Protein AF-A0A7C4B7G0-F1 (afdb_monomer)

Sequence (113 aa):
TEMEQQKVRKKILMEFNKNNLLSSRNLPINNTISIKQIYSKSTGDLGMDIDIYLKELSKNNMDAIVVDLTHPDIGIPTVRVIVPELISYSGIPLRESFLINIMGAKEKLHRLF

pLDDT: mean 74.46, std 18.47, range [38.66, 96.0]

Radius of gyration: 20.97 Å; Cα contacts (8 Å, |Δi|>4): 52; chains: 1; bounding box: 48×37×56 Å

Foldseek 3Di:
DVVVVVVVVVVCVVVDDPVVVPPPPPDPPVPDDDPVPDDDPDPVDPVVVVVVVQVVCVVVVFHKDKDWPQDPVVRDTDIDIDRPPDPPPPPDPPPVVVVCVVVVVVVVVVVVD

Secondary structure (DSSP, 8-state):
-HHHHHHHHHHHHHH--GGGS-------GGG---GGGS-----S-HHHHHHHHHHHHHHTT---EEEE---TTT----EEEE-TTS---SSS---HHHHHHHHHHHHHHTT--

Structure (mmCIF, N/CA/C/O backbone):
data_AF-A0A7C4B7G0-F1
#
_entry.id   AF-A0A7C4B7G0-F1
#
loop_
_atom_site.group_PDB
_atom_site.id
_atom_site.type_symbol
_atom_site.label_atom_id
_atom_site.label_alt_id
_atom_site.label_comp_id
_atom_site.label_asym_id
_atom_site.label_entity_id
_atom_site.label_seq_id
_atom_site.pdbx_PDB_ins_code
_atom_site.Cartn_x
_atom_site.Cartn_y
_atom_site.Cartn_z
_atom_site.occupancy
_atom_site.B_iso_or_equiv
_atom_site.auth_seq_id
_atom_site.auth_comp_id
_atom_site.auth_asym_id
_atom_site.auth_atom_id
_atom_site.pdbx_PDB_model_num
ATOM 1 N N . THR A 1 1 ? 30.921 20.342 -2.188 1.00 80.81 1 THR A N 1
ATOM 2 C CA . THR A 1 1 ? 31.790 19.155 -1.925 1.00 80.81 1 THR A CA 1
ATOM 3 C C . THR A 1 1 ? 31.277 18.368 -0.722 1.00 80.81 1 THR A C 1
ATOM 5 O O . THR A 1 1 ? 30.416 18.875 -0.011 1.00 80.81 1 THR A O 1
ATOM 8 N N . GLU A 1 2 ? 31.758 17.146 -0.457 1.00 83.31 2 GLU A N 1
ATOM 9 C CA . GLU A 1 2 ? 31.341 16.351 0.722 1.00 83.31 2 GLU A CA 1
ATOM 10 C C . GLU A 1 2 ? 31.514 17.130 2.040 1.00 83.31 2 GLU A C 1
ATOM 12 O O . GLU A 1 2 ? 30.621 17.170 2.885 1.00 83.31 2 GLU A O 1
ATOM 17 N N . MET A 1 3 ? 32.621 17.867 2.142 1.00 74.75 3 MET A N 1
ATOM 18 C CA . MET A 1 3 ? 32.918 18.812 3.220 1.00 74.75 3 MET A CA 1
ATOM 19 C C . MET A 1 3 ? 31.811 19.854 3.453 1.00 74.75 3 MET A C 1
ATOM 21 O O . MET A 1 3 ? 31.510 20.198 4.594 1.00 74.75 3 MET A O 1
ATOM 25 N N . GLU A 1 4 ? 31.176 20.359 2.396 1.00 79.81 4 GLU A N 1
ATOM 26 C CA . GLU A 1 4 ? 30.073 21.318 2.527 1.00 79.81 4 GLU A CA 1
ATOM 27 C C . GLU A 1 4 ? 28.786 20.649 2.996 1.00 79.81 4 GLU A C 1
ATOM 29 O O . GLU A 1 4 ? 28.099 21.185 3.863 1.00 79.81 4 GLU A O 1
ATOM 34 N N . GLN A 1 5 ? 28.494 19.440 2.510 1.00 77.31 5 GLN A N 1
ATOM 35 C CA . GLN A 1 5 ? 27.344 18.675 2.992 1.00 77.31 5 GLN A CA 1
ATOM 36 C C . GLN A 1 5 ? 27.483 18.338 4.482 1.00 77.31 5 GLN A C 1
ATOM 38 O O . GLN A 1 5 ? 26.509 18.413 5.230 1.00 77.31 5 GLN A O 1
ATOM 43 N N . GLN A 1 6 ? 28.695 18.016 4.944 1.00 74.25 6 GLN A N 1
ATOM 44 C CA . GLN A 1 6 ? 28.966 17.776 6.363 1.00 74.25 6 GLN A CA 1
ATOM 45 C C . GLN A 1 6 ? 28.778 19.044 7.216 1.00 74.25 6 GLN A C 1
ATOM 47 O O . GLN A 1 6 ? 28.237 18.956 8.321 1.00 74.25 6 GLN A O 1
ATOM 52 N N . LYS A 1 7 ? 29.148 20.229 6.706 1.00 80.56 7 LYS A N 1
ATOM 53 C CA . LYS A 1 7 ? 28.888 21.515 7.382 1.00 80.56 7 LYS A CA 1
ATOM 54 C C . LYS A 1 7 ? 27.392 21.808 7.504 1.00 80.56 7 LYS A C 1
ATOM 56 O O . LYS A 1 7 ? 26.940 22.189 8.581 1.00 80.56 7 LYS A O 1
ATOM 61 N N . VAL A 1 8 ? 26.622 21.572 6.440 1.00 79.94 8 VAL A N 1
ATOM 62 C CA . VAL A 1 8 ? 25.160 21.746 6.447 1.00 79.94 8 VAL A CA 1
ATOM 63 C C . VAL A 1 8 ? 24.500 20.800 7.453 1.00 79.94 8 VAL A C 1
ATOM 65 O O . VAL A 1 8 ? 23.696 21.248 8.266 1.00 79.94 8 VAL A O 1
ATOM 68 N N . ARG A 1 9 ? 24.890 19.516 7.475 1.00 78.38 9 ARG A N 1
ATOM 69 C CA . ARG A 1 9 ? 24.363 18.534 8.444 1.00 78.38 9 ARG A CA 1
ATOM 70 C C . ARG A 1 9 ? 24.643 18.942 9.889 1.00 78.38 9 ARG A C 1
ATOM 72 O O . ARG A 1 9 ? 23.741 18.878 10.718 1.00 78.38 9 ARG A O 1
ATOM 79 N N . LYS A 1 10 ? 25.866 19.398 10.185 1.00 76.38 10 LYS A N 1
ATOM 80 C CA . LYS A 1 10 ? 26.232 19.881 11.527 1.00 76.38 10 LYS A CA 1
ATOM 81 C C . LYS A 1 10 ? 25.421 21.108 11.935 1.00 76.38 10 LYS A C 1
ATOM 83 O O . LYS A 1 10 ? 24.945 21.154 13.062 1.00 76.38 10 LYS A O 1
ATOM 88 N N . LYS A 1 11 ? 25.225 22.062 11.021 1.00 80.81 11 LYS A N 1
ATOM 89 C CA . LYS A 1 11 ? 24.426 23.265 11.276 1.00 80.81 11 LYS A CA 1
ATOM 90 C C . LYS A 1 11 ? 22.965 22.923 11.588 1.00 80.81 11 LYS A C 1
ATOM 92 O O . LYS A 1 11 ? 22.456 23.359 12.612 1.00 80.81 11 LYS A O 1
ATOM 97 N N . ILE A 1 12 ? 22.331 22.086 10.762 1.00 76.38 12 ILE A N 1
ATOM 98 C CA . ILE A 1 12 ? 20.939 21.654 10.970 1.00 76.38 12 ILE A CA 1
ATOM 99 C C . ILE A 1 12 ? 20.799 20.917 12.303 1.00 76.38 12 ILE A C 1
ATOM 101 O O . ILE A 1 12 ? 19.863 21.183 13.042 1.00 76.38 12 ILE A O 1
ATOM 105 N N . LEU A 1 13 ? 21.740 20.030 12.640 1.00 71.62 13 LEU A N 1
ATOM 106 C CA . LEU A 1 13 ? 21.720 19.302 13.909 1.00 71.62 13 LEU A CA 1
ATOM 107 C C . LEU A 1 13 ? 21.848 20.232 15.127 1.00 71.62 13 LEU A C 1
ATOM 109 O O . LEU A 1 13 ? 21.218 19.977 16.147 1.00 71.62 13 LEU A O 1
ATOM 113 N N . MET A 1 14 ? 22.644 21.301 15.026 1.00 73.25 14 MET A N 1
ATOM 114 C CA . MET A 1 14 ? 22.789 22.306 16.088 1.00 73.25 14 MET A CA 1
ATOM 115 C C . MET A 1 14 ? 21.546 23.195 16.231 1.00 73.25 14 MET A C 1
ATOM 117 O O . MET A 1 14 ? 21.197 23.580 17.342 1.00 73.25 14 MET A O 1
ATOM 121 N N . GLU A 1 15 ? 20.870 23.508 15.125 1.00 69.19 15 GLU A N 1
ATOM 122 C CA . GLU A 1 15 ? 19.618 24.282 15.105 1.00 69.19 15 GLU A CA 1
ATOM 123 C C . GLU A 1 15 ? 18.383 23.425 15.441 1.00 69.19 15 GLU A C 1
ATOM 125 O O . GLU A 1 15 ? 17.306 23.949 15.738 1.00 69.19 15 GLU A O 1
ATOM 130 N N . PHE A 1 16 ? 18.525 22.099 15.420 1.00 68.62 16 PHE A N 1
ATOM 131 C CA . PHE A 1 16 ? 17.450 21.156 15.688 1.00 68.62 16 PHE A CA 1
ATOM 132 C C . PHE A 1 16 ? 17.091 21.128 17.175 1.00 68.62 16 PHE A C 1
ATOM 134 O O . PHE A 1 16 ? 17.641 20.379 17.984 1.00 68.62 16 PHE A O 1
ATOM 141 N N . ASN A 1 17 ? 16.103 21.936 17.543 1.00 61.34 17 ASN A N 1
ATOM 142 C CA . ASN A 1 17 ? 15.514 21.894 18.868 1.00 61.34 17 ASN A CA 1
ATOM 143 C C . ASN A 1 17 ? 14.522 20.724 18.970 1.00 61.34 17 ASN A C 1
ATOM 145 O O . ASN A 1 17 ? 13.394 20.802 18.480 1.00 61.34 17 ASN A O 1
ATOM 149 N N . LYS A 1 18 ? 14.925 19.649 19.656 1.00 57.09 18 LYS A N 1
ATOM 150 C CA . LYS A 1 18 ? 14.087 18.467 19.928 1.00 57.09 18 LYS A CA 1
ATOM 151 C C . LYS A 1 18 ? 12.749 18.822 20.598 1.00 57.09 18 LYS A C 1
ATOM 153 O O . LYS A 1 18 ? 11.763 18.119 20.393 1.00 57.09 18 LYS A O 1
ATOM 158 N N . ASN A 1 19 ? 12.687 19.933 21.335 1.00 54.88 19 ASN A N 1
ATOM 159 C CA . ASN A 1 19 ? 11.473 20.384 22.018 1.00 54.88 19 ASN A CA 1
ATOM 160 C C . ASN A 1 19 ? 10.415 20.936 21.044 1.0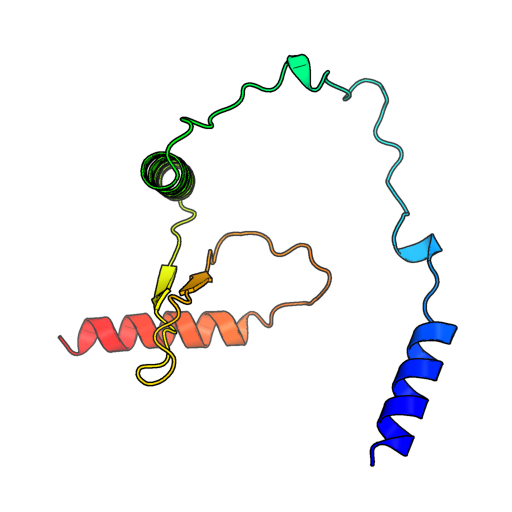0 54.88 19 ASN A C 1
ATOM 162 O O . ASN A 1 19 ? 9.237 20.966 21.386 1.00 54.88 19 ASN A O 1
ATOM 166 N N . ASN A 1 20 ? 10.801 21.303 19.814 1.00 54.62 20 ASN A N 1
ATOM 167 C CA . ASN A 1 20 ? 9.859 21.718 18.768 1.00 54.62 20 ASN A CA 1
ATOM 168 C C . ASN A 1 20 ? 9.152 20.532 18.094 1.00 54.62 20 ASN A C 1
ATOM 170 O O . ASN A 1 20 ? 8.117 20.727 17.464 1.00 54.62 20 ASN A O 1
ATOM 174 N N . LEU A 1 21 ? 9.683 19.309 18.219 1.00 54.59 21 LEU A N 1
ATOM 175 C CA . LEU A 1 21 ? 9.050 18.108 17.662 1.00 54.59 21 LEU A CA 1
ATOM 176 C C . LEU A 1 21 ? 7.926 17.556 18.537 1.00 54.59 21 LEU A C 1
ATOM 178 O O . LEU A 1 21 ? 7.097 16.788 18.060 1.00 54.59 21 LEU A O 1
ATOM 182 N N . LEU A 1 22 ? 7.916 17.916 19.819 1.00 50.72 22 LEU A N 1
ATOM 183 C CA . LEU A 1 22 ? 7.014 17.353 20.815 1.00 50.72 22 LEU A CA 1
ATOM 184 C C . LEU A 1 22 ? 6.412 18.457 21.682 1.00 50.72 22 LEU A C 1
ATOM 186 O O . LEU A 1 22 ? 6.364 18.346 22.902 1.00 50.72 22 LEU A O 1
ATOM 190 N N . SER A 1 23 ? 5.829 19.477 21.054 1.00 49.38 23 SER A N 1
ATOM 191 C CA . SER A 1 23 ? 4.621 20.062 21.638 1.00 49.38 23 SER A CA 1
ATOM 192 C C . SER A 1 23 ? 3.459 19.109 21.349 1.00 49.38 23 SER A C 1
ATOM 194 O O . SER A 1 23 ? 2.517 19.421 20.622 1.00 49.38 23 SER A O 1
ATOM 196 N N . SER A 1 24 ? 3.534 17.890 21.901 1.00 51.53 24 SER A N 1
ATOM 197 C CA . SER A 1 24 ? 2.340 17.065 22.029 1.00 51.53 24 SER A CA 1
ATOM 198 C C . SER A 1 24 ? 1.382 17.944 22.821 1.00 51.53 24 S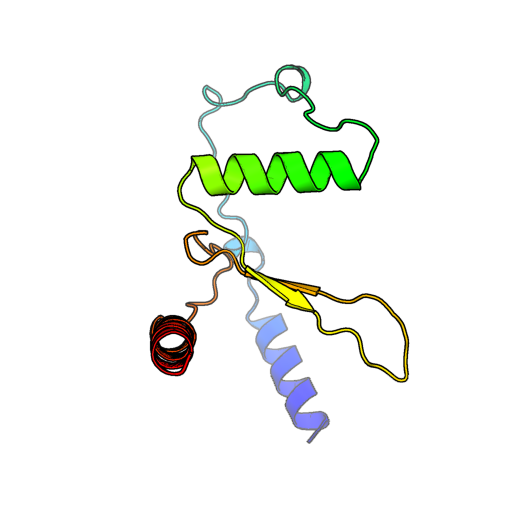ER A C 1
ATOM 200 O O . SER A 1 24 ? 1.638 18.233 23.993 1.00 51.53 24 SER A O 1
ATOM 202 N N . ARG A 1 25 ? 0.340 18.471 22.167 1.00 52.28 25 ARG A N 1
ATOM 203 C CA . ARG A 1 25 ? -0.789 19.045 22.894 1.00 52.28 25 ARG A CA 1
ATOM 204 C C . ARG A 1 25 ? -1.117 18.013 23.957 1.00 52.28 25 ARG A C 1
ATOM 206 O O . ARG A 1 25 ? -1.304 16.853 23.606 1.00 52.28 25 ARG A O 1
ATOM 213 N N . ASN A 1 26 ? -1.116 18.403 25.226 1.00 54.00 26 ASN A N 1
ATOM 214 C CA . ASN A 1 26 ? -1.646 17.540 26.268 1.00 54.00 26 ASN A CA 1
ATOM 215 C C . ASN A 1 26 ? -3.081 17.221 25.842 1.00 54.00 26 ASN A C 1
ATOM 217 O O . ASN A 1 26 ? -3.944 18.101 25.885 1.00 54.00 26 ASN A O 1
ATOM 221 N N . LEU A 1 27 ? -3.305 16.022 25.297 1.00 56.03 27 LEU A N 1
ATOM 222 C CA . LEU A 1 27 ? -4.642 15.598 24.929 1.00 56.03 27 LEU A CA 1
ATOM 223 C C . LEU A 1 27 ? -5.434 15.550 26.238 1.00 56.03 27 LEU A C 1
ATOM 225 O O . LEU A 1 27 ? -4.931 15.002 27.224 1.00 56.03 27 LEU A O 1
ATOM 229 N N . PRO A 1 28 ? -6.636 16.140 26.291 1.00 58.28 28 PRO A N 1
ATOM 230 C CA . PRO A 1 28 ? -7.465 16.038 27.478 1.00 58.28 28 PRO A CA 1
ATOM 231 C C . PRO A 1 28 ? -7.657 14.553 27.811 1.00 58.28 28 PRO A C 1
ATOM 233 O O . PRO A 1 28 ? -8.029 13.764 26.943 1.00 58.28 28 PRO A O 1
ATOM 236 N N . ILE A 1 29 ? -7.382 14.177 29.065 1.00 59.22 29 ILE A N 1
ATOM 237 C CA . ILE A 1 29 ? -7.419 12.789 29.571 1.00 59.22 29 ILE A CA 1
ATOM 238 C C . ILE A 1 29 ? -8.743 12.090 29.213 1.00 59.22 29 ILE A C 1
ATOM 240 O O . ILE A 1 29 ? -8.759 10.889 28.941 1.00 59.22 29 ILE A O 1
ATOM 244 N N . ASN A 1 30 ? -9.823 12.867 29.102 1.00 62.09 30 ASN A N 1
ATOM 245 C CA . ASN A 1 30 ? -11.171 12.436 28.733 1.00 62.09 30 ASN A CA 1
ATOM 246 C C . ASN A 1 30 ? -11.309 11.885 27.295 1.00 62.09 30 ASN A C 1
ATOM 248 O O . ASN A 1 30 ? -12.362 11.347 26.970 1.00 62.09 30 ASN A O 1
ATOM 252 N N . ASN A 1 31 ? -10.277 11.976 26.448 1.00 64.88 31 ASN A N 1
ATOM 253 C CA . ASN A 1 31 ? -10.282 11.459 25.073 1.00 64.88 31 ASN A CA 1
ATOM 254 C C . ASN A 1 31 ? -9.408 10.201 24.898 1.00 64.88 31 ASN A C 1
ATOM 256 O O . ASN A 1 31 ? -9.057 9.839 23.774 1.00 64.88 31 ASN A O 1
ATOM 260 N N . THR A 1 32 ? -9.036 9.536 25.993 1.00 75.38 32 THR A N 1
ATOM 261 C CA . THR A 1 32 ? -8.196 8.332 25.945 1.00 75.38 32 THR A CA 1
ATOM 262 C C . THR A 1 32 ? -9.063 7.078 25.860 1.00 75.38 32 THR A C 1
ATOM 264 O O . THR A 1 32 ? -9.886 6.834 26.738 1.00 75.38 32 THR A O 1
ATOM 267 N N . ILE A 1 33 ? -8.847 6.253 24.834 1.00 85.06 33 ILE A N 1
ATOM 268 C CA . ILE A 1 33 ? -9.447 4.915 24.717 1.00 85.06 33 ILE A CA 1
ATOM 269 C C . ILE A 1 33 ? -8.382 3.839 24.934 1.00 85.06 33 ILE A C 1
ATOM 271 O O . ILE A 1 33 ? -7.198 4.052 24.666 1.00 85.06 33 ILE A O 1
ATOM 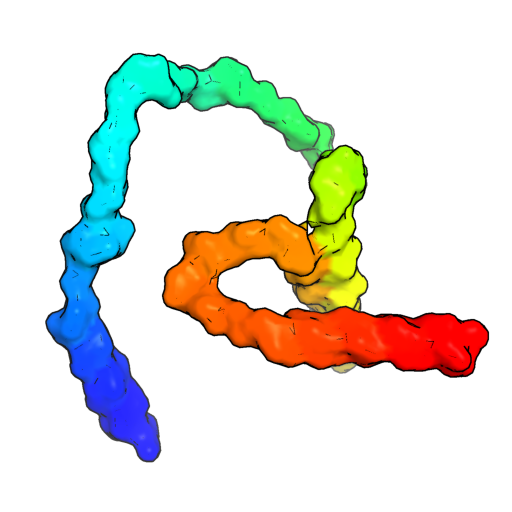275 N N . SER A 1 34 ? -8.789 2.669 25.426 1.00 85.56 34 SER A N 1
ATOM 276 C CA . SER A 1 34 ? -7.866 1.541 25.563 1.00 85.56 34 SER A CA 1
ATOM 277 C C . SER A 1 34 ? -7.548 0.957 24.189 1.00 85.56 34 SER A C 1
ATOM 279 O O . SER A 1 34 ? -8.454 0.746 23.388 1.00 85.56 34 SER A O 1
ATOM 281 N N . ILE A 1 35 ? -6.291 0.576 23.944 1.00 85.81 35 ILE A N 1
ATOM 282 C CA . ILE A 1 35 ? -5.909 -0.160 22.726 1.00 85.81 35 ILE A CA 1
ATOM 283 C C . ILE A 1 35 ? -6.746 -1.435 22.534 1.00 85.81 35 ILE A C 1
ATOM 285 O O . ILE A 1 35 ? -7.066 -1.800 21.411 1.00 85.81 35 ILE A O 1
ATOM 289 N N . LYS A 1 36 ? -7.178 -2.073 23.632 1.00 89.00 36 LYS A N 1
ATOM 290 C CA . LYS A 1 36 ? -8.025 -3.276 23.607 1.00 89.00 36 LYS A CA 1
ATOM 291 C C . LYS A 1 36 ? -9.423 -3.023 23.031 1.00 89.00 36 LYS A C 1
ATOM 293 O O . LYS A 1 36 ? -10.103 -3.976 22.676 1.00 89.00 36 LYS A O 1
ATOM 298 N N . GLN A 1 37 ? -9.862 -1.765 22.976 1.00 89.38 37 GLN A N 1
ATOM 299 C CA . GLN A 1 37 ? -11.135 -1.364 22.373 1.00 89.38 37 GLN A CA 1
ATOM 300 C C . GLN A 1 37 ? -11.009 -1.134 20.858 1.00 89.38 37 GLN A C 1
ATOM 302 O O . GLN A 1 37 ? -12.025 -1.005 20.181 1.00 89.38 37 GLN A O 1
ATOM 307 N N . ILE A 1 38 ? -9.786 -1.089 20.317 1.00 90.75 38 ILE A N 1
ATOM 308 C CA . ILE A 1 38 ? -9.536 -0.956 18.882 1.00 90.75 38 ILE A CA 1
ATOM 309 C C . ILE A 1 38 ? -9.507 -2.354 18.266 1.00 90.75 38 ILE A C 1
ATOM 311 O O . ILE A 1 38 ? -8.645 -3.173 18.581 1.00 90.75 38 ILE A O 1
ATOM 315 N N . TYR A 1 39 ? -10.465 -2.631 17.386 1.00 89.81 39 TYR A N 1
ATOM 316 C CA . TYR A 1 39 ? -10.562 -3.919 16.710 1.00 89.81 39 TYR A CA 1
ATOM 317 C C . TYR A 1 39 ? -9.478 -4.070 15.634 1.00 89.81 39 TYR A C 1
ATOM 319 O O . TYR A 1 39 ? -9.280 -3.175 14.810 1.00 89.81 39 TYR A O 1
ATOM 327 N N . SER A 1 40 ? -8.806 -5.224 15.614 1.00 88.94 40 SER A N 1
ATOM 328 C CA . SER A 1 40 ? -7.871 -5.573 14.543 1.00 88.94 40 SER A CA 1
ATOM 329 C C . SER A 1 40 ? -8.637 -5.993 13.294 1.00 88.94 40 SER A C 1
ATOM 331 O O . SER A 1 40 ? -9.419 -6.937 13.339 1.00 88.94 40 SER A O 1
ATOM 333 N N . LYS A 1 41 ? -8.378 -5.327 12.167 1.00 89.00 41 LYS A N 1
ATOM 334 C CA . LYS A 1 41 ? -8.897 -5.735 10.852 1.00 89.00 41 LYS A CA 1
ATOM 33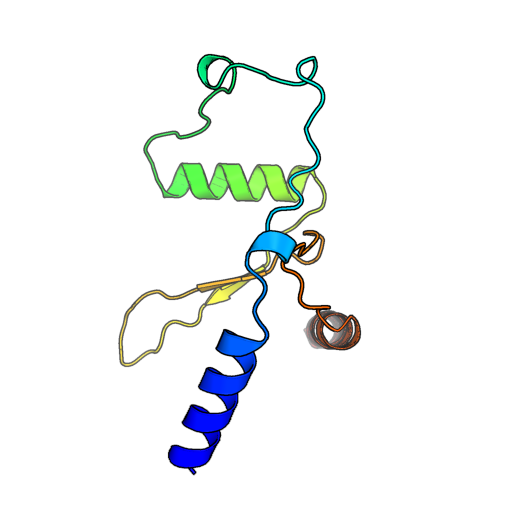5 C C . LYS A 1 41 ? -7.969 -6.701 10.101 1.00 89.00 41 LYS A C 1
ATOM 337 O O . LYS A 1 41 ? -8.300 -7.058 8.979 1.00 89.00 41 LYS A O 1
ATOM 342 N N . SER A 1 42 ? -6.832 -7.101 10.683 1.00 91.88 42 SER A N 1
ATOM 343 C CA . SER A 1 42 ? -5.916 -8.024 10.003 1.00 91.88 42 SER A CA 1
ATOM 344 C C . SER A 1 42 ? -6.529 -9.415 9.889 1.00 91.88 42 SER A C 1
ATOM 346 O O . SER A 1 42 ? -7.046 -9.969 10.862 1.00 91.88 42 SER A O 1
ATOM 348 N N . THR A 1 43 ? -6.455 -9.960 8.685 1.00 93.75 43 THR A N 1
ATOM 349 C CA . THR A 1 43 ? -6.951 -11.284 8.309 1.00 93.75 43 THR A CA 1
ATOM 350 C C . THR A 1 43 ? -5.876 -12.363 8.417 1.00 93.75 43 THR A C 1
ATOM 352 O O . THR A 1 43 ? -6.192 -13.549 8.371 1.00 93.75 43 THR A O 1
ATOM 355 N N . GLY A 1 44 ? -4.608 -11.968 8.577 1.00 94.06 44 GLY A N 1
ATOM 356 C CA . GLY A 1 44 ? -3.456 -12.867 8.509 1.00 94.06 44 GLY A CA 1
ATOM 357 C C . GLY A 1 44 ? -3.013 -13.201 7.080 1.00 94.06 44 GLY A C 1
ATOM 358 O O . GLY A 1 44 ? -1.975 -13.838 6.915 1.00 94.06 44 GLY A O 1
ATOM 359 N N . ASP A 1 45 ? -3.751 -12.742 6.066 1.00 96.00 45 ASP A N 1
ATOM 360 C CA . ASP A 1 45 ? -3.372 -12.822 4.660 1.00 96.00 45 ASP A CA 1
ATOM 361 C C . ASP A 1 45 ? -3.048 -11.425 4.121 1.00 96.00 45 ASP A C 1
ATOM 363 O O . ASP A 1 45 ? -3.855 -10.497 4.191 1.00 96.00 45 ASP A O 1
ATOM 367 N N . LEU A 1 46 ? -1.838 -11.268 3.581 1.00 93.00 46 LEU A N 1
ATOM 368 C CA . LEU A 1 46 ? -1.356 -9.969 3.115 1.00 93.00 46 LEU A CA 1
ATOM 369 C C . LEU A 1 46 ? -2.193 -9.426 1.947 1.00 93.00 46 LEU A C 1
ATOM 371 O O . LEU A 1 46 ? -2.417 -8.219 1.878 1.00 93.00 46 LEU A O 1
ATOM 375 N N . GLY A 1 47 ? -2.646 -10.294 1.038 1.00 94.31 47 GLY A N 1
ATOM 376 C CA . GLY A 1 47 ? -3.448 -9.891 -0.116 1.00 94.31 47 GLY A CA 1
ATOM 377 C C . GLY A 1 47 ? -4.816 -9.370 0.313 1.00 94.31 47 GLY A C 1
ATOM 378 O O . GLY A 1 47 ? -5.198 -8.259 -0.050 1.00 94.31 47 GLY A O 1
ATOM 379 N N . MET A 1 48 ? -5.505 -10.123 1.170 1.00 95.44 48 MET A N 1
ATOM 380 C CA . MET A 1 48 ? -6.790 -9.715 1.739 1.00 95.44 48 MET A CA 1
ATOM 381 C C . MET A 1 48 ? -6.676 -8.428 2.559 1.00 95.44 48 MET A C 1
ATOM 383 O O . MET A 1 48 ? -7.550 -7.565 2.467 1.00 95.44 48 MET A O 1
ATOM 387 N N . ASP A 1 49 ? -5.601 -8.270 3.334 1.00 95.62 49 ASP A N 1
ATOM 388 C CA . ASP A 1 49 ? -5.368 -7.051 4.107 1.00 95.62 49 ASP A CA 1
ATOM 389 C C . ASP A 1 49 ? -5.211 -5.835 3.177 1.00 95.62 49 ASP A C 1
ATOM 391 O O . ASP A 1 49 ? -5.850 -4.805 3.408 1.00 95.62 49 ASP A O 1
ATOM 395 N N . ILE A 1 50 ? -4.440 -5.953 2.086 1.00 94.06 50 ILE A N 1
ATOM 396 C CA . ILE A 1 50 ? -4.299 -4.893 1.070 1.00 94.06 50 ILE A CA 1
ATOM 397 C C . ILE A 1 50 ? -5.659 -4.540 0.455 1.00 94.06 50 ILE A C 1
ATOM 399 O O . ILE A 1 50 ? -6.006 -3.358 0.386 1.00 94.06 50 ILE A O 1
ATOM 403 N N . ASP A 1 51 ? -6.452 -5.539 0.066 1.00 94.25 51 ASP A N 1
ATOM 404 C CA . ASP A 1 51 ? -7.775 -5.328 -0.528 1.00 94.25 51 ASP A CA 1
ATOM 405 C C . ASP A 1 51 ? -8.734 -4.617 0.435 1.00 94.25 51 ASP A C 1
ATOM 407 O O . ASP A 1 51 ? -9.473 -3.712 0.033 1.00 94.25 51 ASP A O 1
ATOM 411 N N . ILE A 1 52 ? -8.703 -4.973 1.724 1.00 94.81 52 ILE A N 1
ATOM 412 C CA . ILE A 1 52 ? -9.470 -4.280 2.765 1.00 94.81 52 ILE A CA 1
ATOM 413 C C . ILE A 1 52 ? -9.063 -2.806 2.823 1.00 94.81 52 ILE A C 1
ATOM 415 O O . ILE A 1 52 ? -9.943 -1.942 2.815 1.00 94.81 52 ILE A O 1
ATOM 419 N N . TYR A 1 53 ? -7.765 -2.491 2.844 1.00 92.25 53 TYR A N 1
ATOM 420 C CA . TYR A 1 53 ? -7.306 -1.100 2.891 1.00 92.25 53 TYR A CA 1
ATOM 421 C C . TYR A 1 53 ? -7.699 -0.309 1.640 1.00 92.25 53 TYR A C 1
ATOM 423 O O . TYR A 1 53 ? -8.224 0.797 1.771 1.00 92.25 53 TYR A O 1
ATOM 431 N N . LEU A 1 54 ? -7.510 -0.869 0.442 1.00 92.56 54 LEU A N 1
ATOM 432 C CA . LEU A 1 54 ? -7.897 -0.218 -0.814 1.00 92.56 54 LEU A CA 1
ATOM 433 C C . LEU A 1 54 ? -9.406 0.048 -0.867 1.00 92.56 54 LEU A C 1
ATOM 435 O O . LEU A 1 54 ? -9.839 1.133 -1.257 1.00 92.56 54 LEU A O 1
ATOM 439 N N . LYS A 1 55 ? -10.215 -0.911 -0.406 1.00 93.19 55 LYS A N 1
ATOM 440 C CA . LYS A 1 55 ? -11.671 -0.767 -0.335 1.00 93.19 55 LYS A CA 1
ATOM 441 C C . LYS A 1 55 ? -12.097 0.317 0.650 1.00 93.19 55 LYS A C 1
ATOM 443 O O . LYS A 1 55 ? -13.003 1.089 0.347 1.00 93.19 55 LYS A O 1
ATOM 448 N N . GLU A 1 56 ? -11.488 0.376 1.831 1.00 92.75 56 GLU A N 1
ATOM 449 C CA . GLU A 1 56 ? -11.802 1.409 2.823 1.00 92.75 56 GLU A CA 1
ATOM 450 C C . GLU A 1 56 ? -11.384 2.801 2.339 1.00 92.75 56 GLU A C 1
ATOM 452 O O . GLU A 1 56 ? -12.136 3.753 2.526 1.00 92.75 56 GLU A O 1
ATOM 457 N N . LEU A 1 57 ? -10.243 2.920 1.660 1.00 91.62 57 LEU A N 1
ATOM 458 C CA . LEU A 1 57 ? -9.807 4.166 1.028 1.00 91.62 57 LEU A CA 1
ATOM 459 C C . LEU A 1 57 ? -10.803 4.640 -0.040 1.00 91.62 57 LEU A C 1
ATOM 461 O O . LEU A 1 57 ? -11.274 5.776 0.015 1.00 91.62 57 LEU A O 1
ATOM 465 N N . SER A 1 58 ? -11.208 3.748 -0.946 1.00 89.56 58 SER A N 1
ATOM 466 C CA . SER A 1 58 ? -12.162 4.078 -2.010 1.00 89.56 58 SER A CA 1
ATOM 467 C C . SER A 1 58 ? -13.545 4.464 -1.468 1.00 89.56 58 SER A C 1
ATOM 469 O O . SER A 1 58 ? -14.127 5.460 -1.891 1.00 89.56 58 SER A O 1
ATOM 471 N N . LYS A 1 59 ? -14.043 3.770 -0.431 1.00 93.62 59 LYS A N 1
ATOM 472 C CA . LYS A 1 59 ? -15.299 4.136 0.262 1.00 93.62 59 LYS A CA 1
ATOM 473 C C . LYS A 1 59 ? -15.307 5.561 0.821 1.00 93.62 59 LYS A C 1
ATOM 475 O O . LYS A 1 59 ? -16.383 6.120 1.013 1.00 93.62 59 LYS A O 1
ATOM 480 N N . ASN A 1 60 ? -14.138 6.119 1.126 1.00 90.25 60 ASN A N 1
ATOM 481 C CA . ASN A 1 60 ? -13.990 7.468 1.666 1.00 90.25 60 ASN A CA 1
ATOM 482 C C . ASN A 1 60 ? -13.579 8.496 0.593 1.00 90.25 60 ASN A C 1
A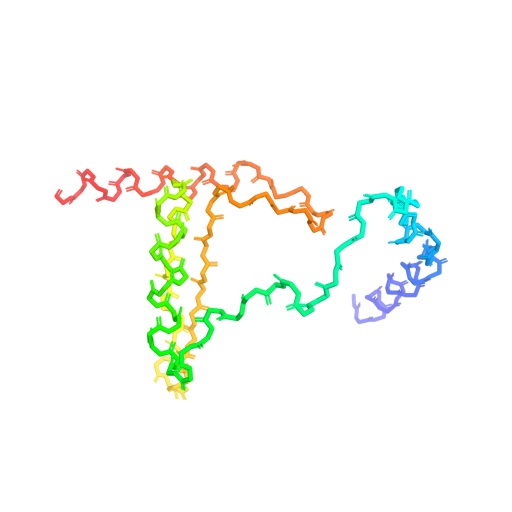TOM 484 O O . ASN A 1 60 ? -13.199 9.607 0.948 1.00 90.25 60 ASN A O 1
ATOM 488 N N . ASN A 1 61 ? -13.667 8.154 -0.700 1.00 88.06 61 ASN A N 1
ATOM 489 C CA . ASN A 1 61 ? -13.210 8.981 -1.828 1.00 88.06 61 ASN A CA 1
ATOM 490 C C . ASN A 1 61 ? -11.705 9.309 -1.778 1.00 88.06 61 ASN A C 1
ATOM 492 O O . ASN A 1 61 ? -11.276 10.371 -2.218 1.00 88.06 61 ASN A O 1
ATOM 496 N N . MET A 1 62 ? -10.896 8.405 -1.220 1.00 89.00 62 MET A N 1
ATOM 497 C CA . MET A 1 62 ? -9.445 8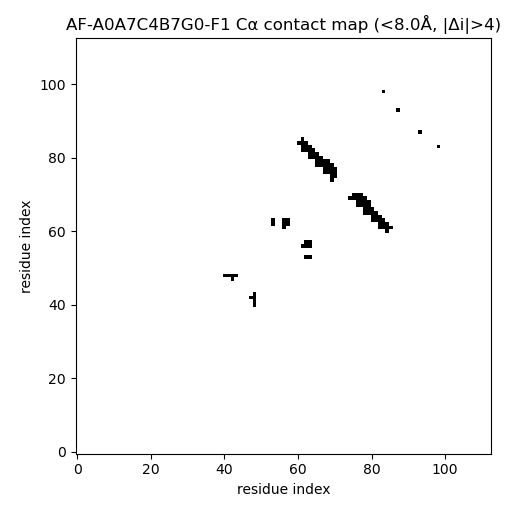.556 -1.082 1.00 89.00 62 MET A CA 1
ATOM 498 C C . MET A 1 62 ? -8.718 7.511 -1.930 1.00 89.00 62 MET A C 1
ATOM 500 O O . MET A 1 62 ? -7.920 6.732 -1.413 1.00 89.00 62 MET A O 1
ATOM 504 N N . ASP A 1 63 ? -9.022 7.445 -3.225 1.00 87.19 63 ASP A N 1
ATOM 505 C CA . ASP A 1 63 ? -8.492 6.388 -4.088 1.00 87.19 63 ASP A CA 1
ATOM 506 C C . ASP A 1 63 ? -6.954 6.378 -4.134 1.00 87.19 63 ASP A C 1
ATOM 508 O O . ASP A 1 63 ? -6.288 7.411 -4.268 1.00 87.19 63 ASP A O 1
ATOM 512 N N . ALA A 1 64 ? -6.386 5.175 -4.046 1.00 89.19 64 ALA A N 1
ATOM 513 C CA . ALA A 1 64 ? -4.951 4.955 -4.135 1.00 89.19 64 ALA A CA 1
ATOM 514 C C . ALA A 1 64 ? -4.526 4.680 -5.583 1.00 89.19 64 ALA A C 1
ATOM 516 O O . ALA A 1 64 ? -5.134 3.884 -6.296 1.00 89.19 64 ALA A O 1
ATOM 517 N N . ILE A 1 65 ? -3.429 5.302 -6.002 1.00 89.12 65 ILE A N 1
ATOM 518 C CA . ILE A 1 65 ? -2.758 5.049 -7.276 1.00 89.12 65 ILE A CA 1
ATOM 519 C C . ILE A 1 65 ? -1.497 4.239 -6.980 1.00 89.12 65 ILE A C 1
ATOM 521 O O . ILE A 1 65 ? -0.632 4.696 -6.230 1.00 89.12 65 ILE A O 1
ATOM 525 N N . VAL A 1 66 ? -1.385 3.054 -7.578 1.00 90.81 66 VAL A N 1
ATOM 526 C CA . VAL A 1 66 ? -0.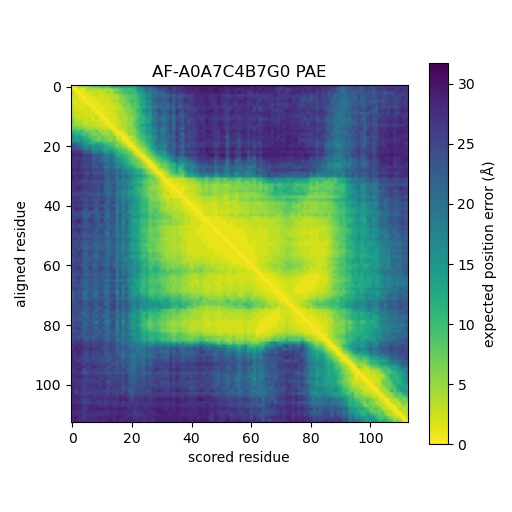222 2.169 -7.437 1.00 90.81 66 VAL A CA 1
ATOM 527 C C . VAL A 1 66 ? 0.589 2.205 -8.727 1.00 90.81 66 VAL A C 1
ATOM 529 O O . VAL A 1 66 ? 0.049 1.988 -9.809 1.00 90.81 66 VAL A O 1
ATOM 532 N N . VAL A 1 67 ? 1.882 2.501 -8.613 1.00 91.62 67 VAL A N 1
ATOM 533 C CA . VAL A 1 67 ? 2.824 2.541 -9.737 1.00 91.62 67 VAL A CA 1
ATOM 534 C C . VAL A 1 67 ? 3.902 1.494 -9.504 1.00 91.62 67 VAL A C 1
ATOM 536 O O . VAL A 1 67 ? 4.579 1.538 -8.476 1.00 91.62 67 VAL A O 1
ATOM 539 N N . ASP A 1 68 ? 4.067 0.579 -10.455 1.00 94.69 68 ASP A N 1
ATOM 540 C CA . ASP A 1 68 ? 5.163 -0.386 -10.454 1.00 94.69 68 ASP A CA 1
ATOM 541 C C . ASP A 1 68 ? 6.484 0.309 -10.811 1.00 94.69 68 ASP A C 1
ATOM 543 O O . ASP A 1 68 ? 6.580 1.039 -11.797 1.00 94.69 68 ASP A O 1
ATOM 547 N N . LEU A 1 69 ? 7.487 0.109 -9.964 1.00 95.06 69 LEU A N 1
ATOM 548 C CA . LEU A 1 69 ? 8.844 0.632 -10.088 1.00 95.06 69 LEU A CA 1
ATOM 549 C C . LEU A 1 69 ? 9.881 -0.499 -10.094 1.00 95.06 69 LEU A C 1
ATOM 551 O O . LEU A 1 69 ? 11.061 -0.262 -9.832 1.00 95.06 69 LEU A O 1
ATOM 555 N N . THR A 1 70 ? 9.447 -1.730 -10.353 1.00 94.50 70 THR A N 1
ATOM 556 C CA . THR A 1 70 ? 10.319 -2.899 -10.427 1.00 94.50 70 THR A CA 1
ATOM 557 C C . THR A 1 70 ? 11.360 -2.704 -11.526 1.00 94.50 70 THR A C 1
ATOM 559 O O . THR A 1 70 ? 11.034 -2.542 -12.702 1.00 94.50 70 THR A O 1
ATOM 562 N N . HIS A 1 71 ? 12.639 -2.714 -11.144 1.00 93.12 71 HIS A N 1
ATOM 563 C CA . HIS A 1 71 ? 13.729 -2.633 -12.109 1.00 93.12 71 HIS A CA 1
ATOM 564 C C . HIS A 1 71 ? 13.888 -3.991 -12.809 1.00 93.12 71 HIS A C 1
ATOM 566 O O . HIS A 1 71 ? 14.097 -4.990 -12.108 1.00 93.12 71 HIS A O 1
ATOM 572 N N . PRO A 1 72 ? 13.855 -4.052 -14.155 1.00 92.25 72 PRO A N 1
ATOM 573 C CA . PRO A 1 72 ? 13.832 -5.317 -14.893 1.00 92.25 72 PRO A CA 1
ATOM 574 C C . PRO A 1 72 ? 15.037 -6.211 -14.573 1.00 92.25 72 PRO A C 1
ATOM 576 O O . PRO A 1 72 ? 14.874 -7.411 -14.388 1.00 92.25 72 PRO A O 1
ATOM 579 N N . ASP A 1 73 ? 16.222 -5.618 -14.410 1.00 92.12 73 ASP A N 1
ATOM 580 C CA . ASP A 1 73 ? 17.456 -6.377 -14.153 1.00 92.12 73 ASP A CA 1
ATOM 581 C C . ASP A 1 73 ? 17.658 -6.801 -12.685 1.00 92.12 73 ASP A C 1
ATOM 583 O O . ASP A 1 73 ? 18.475 -7.673 -12.404 1.00 92.12 73 ASP A O 1
ATOM 587 N N . ILE A 1 74 ? 16.949 -6.176 -11.734 1.00 93.25 74 ILE A N 1
ATOM 588 C CA . ILE A 1 74 ? 17.087 -6.472 -10.294 1.00 93.25 74 ILE A CA 1
ATOM 589 C C . ILE A 1 74 ? 16.013 -7.475 -9.854 1.00 93.25 74 ILE A C 1
ATOM 591 O O . ILE A 1 74 ? 16.252 -8.286 -8.962 1.00 93.25 74 ILE A O 1
ATOM 595 N N . GLY A 1 75 ? 14.823 -7.422 -10.466 1.00 90.94 75 GLY A N 1
ATOM 596 C CA . GLY A 1 75 ? 13.735 -8.372 -10.216 1.00 90.94 75 GLY A CA 1
ATOM 597 C C . GLY A 1 75 ? 13.077 -8.261 -8.837 1.00 90.94 75 GLY A C 1
ATOM 598 O O . GLY A 1 75 ? 12.327 -9.155 -8.453 1.00 90.94 75 GLY A O 1
ATOM 599 N N . ILE A 1 76 ? 13.341 -7.190 -8.078 1.00 95.62 76 ILE A N 1
ATOM 600 C CA . ILE A 1 76 ? 12.733 -6.957 -6.760 1.00 95.62 76 ILE A CA 1
ATOM 601 C C . ILE A 1 76 ? 11.448 -6.129 -6.923 1.00 95.62 76 ILE A C 1
ATOM 603 O O . ILE A 1 76 ? 11.543 -4.967 -7.339 1.00 95.62 76 ILE A O 1
ATOM 607 N N . PRO A 1 77 ? 10.268 -6.670 -6.548 1.00 94.12 77 PRO A N 1
ATOM 608 C CA . PRO A 1 77 ? 9.001 -5.957 -6.646 1.00 94.12 77 PRO A CA 1
ATOM 609 C C . PRO A 1 77 ? 9.019 -4.679 -5.814 1.00 94.12 77 PRO A C 1
ATOM 611 O O . PRO A 1 77 ? 9.169 -4.719 -4.592 1.00 94.12 77 PRO A O 1
ATOM 614 N N . THR A 1 78 ? 8.868 -3.538 -6.477 1.00 95.56 78 THR A N 1
ATOM 615 C CA . THR A 1 78 ? 8.852 -2.233 -5.813 1.00 95.56 78 THR A CA 1
ATOM 616 C C . THR A 1 78 ? 7.689 -1.419 -6.340 1.00 95.56 78 THR A C 1
ATOM 618 O O . THR A 1 78 ? 7.525 -1.294 -7.547 1.00 95.56 78 THR A O 1
ATOM 621 N N . VAL A 1 79 ? 6.900 -0.825 -5.445 1.00 95.06 79 VAL A N 1
ATOM 622 C CA . VAL A 1 79 ? 5.755 0.006 -5.828 1.00 95.06 79 VAL A CA 1
ATOM 623 C C . VAL A 1 79 ? 5.804 1.370 -5.158 1.00 95.06 79 VAL A C 1
ATOM 625 O O . VAL A 1 79 ? 6.272 1.519 -4.029 1.00 95.06 79 VAL A O 1
ATOM 628 N N . ARG A 1 80 ? 5.267 2.378 -5.844 1.00 92.00 80 ARG A N 1
ATOM 629 C CA . ARG A 1 80 ? 4.937 3.676 -5.260 1.00 92.00 80 ARG A CA 1
ATOM 630 C C . ARG A 1 80 ? 3.428 3.797 -5.142 1.00 92.00 80 ARG A C 1
ATOM 632 O O . ARG A 1 80 ? 2.724 3.739 -6.145 1.00 92.00 80 ARG A O 1
ATOM 639 N N . VAL A 1 81 ? 2.954 4.003 -3.918 1.00 90.94 81 VAL A N 1
ATOM 640 C CA . VAL A 1 81 ? 1.539 4.248 -3.624 1.00 90.94 81 VAL A CA 1
ATOM 641 C C . VAL A 1 81 ? 1.334 5.744 -3.410 1.00 90.94 81 VAL A C 1
ATOM 643 O O . VAL A 1 81 ? 2.064 6.374 -2.645 1.00 90.94 81 VAL A O 1
ATOM 646 N N . ILE A 1 82 ? 0.361 6.319 -4.109 1.00 88.06 82 ILE A N 1
ATOM 647 C CA . ILE A 1 82 ? -0.005 7.733 -4.022 1.00 88.06 82 ILE A CA 1
ATOM 648 C C . ILE A 1 82 ? -1.482 7.808 -3.643 1.00 88.06 82 ILE A C 1
ATOM 650 O O . ILE A 1 82 ? -2.320 7.280 -4.365 1.00 88.06 82 ILE A O 1
ATOM 654 N N . VAL A 1 83 ? -1.800 8.486 -2.540 1.00 88.81 83 VAL A N 1
ATOM 655 C CA . VAL A 1 83 ? -3.180 8.777 -2.119 1.00 88.81 83 VAL A CA 1
ATOM 656 C C . VAL A 1 83 ? -3.346 10.300 -2.135 1.00 88.81 83 VAL A C 1
ATOM 658 O O . VAL A 1 83 ? -2.867 10.950 -1.206 1.00 88.81 83 VAL A O 1
ATOM 661 N N . PRO A 1 84 ? -3.925 10.893 -3.197 1.00 80.50 84 PRO A N 1
ATOM 662 C CA . PRO A 1 84 ? -3.923 12.347 -3.396 1.00 80.50 84 PRO A CA 1
ATOM 663 C C . PRO A 1 84 ? -4.613 13.126 -2.272 1.00 80.50 84 PRO A C 1
ATOM 665 O O . PRO A 1 84 ? -4.087 14.133 -1.808 1.00 80.50 84 PRO A O 1
ATOM 668 N N . GLU A 1 85 ? -5.748 12.612 -1.800 1.00 79.56 85 GLU A N 1
ATOM 669 C CA . GLU A 1 85 ? -6.594 13.249 -0.782 1.00 79.56 85 GLU A CA 1
ATOM 670 C C . GLU A 1 85 ? -6.099 13.009 0.656 1.00 79.56 85 GLU A C 1
ATOM 672 O O . GLU A 1 85 ? -6.707 13.460 1.629 1.00 79.56 85 GLU A O 1
ATOM 677 N N . LEU A 1 86 ? -4.996 12.272 0.830 1.00 79.94 86 LEU A N 1
ATOM 678 C CA . LEU A 1 86 ? -4.427 12.039 2.149 1.00 79.94 86 LEU A CA 1
ATOM 679 C C . LEU A 1 86 ? -3.673 13.290 2.604 1.00 79.94 86 LEU A C 1
ATOM 681 O O . LEU A 1 86 ? -2.651 13.665 2.029 1.00 79.94 86 LEU A O 1
ATOM 685 N N . ILE A 1 87 ? -4.150 13.911 3.684 1.00 66.44 87 ILE A N 1
ATOM 686 C CA . ILE A 1 87 ? -3.479 15.058 4.300 1.00 66.44 87 ILE A CA 1
ATOM 687 C C . ILE A 1 87 ? -2.078 14.620 4.751 1.00 66.44 87 ILE A C 1
ATOM 689 O O . ILE A 1 87 ? -1.906 13.954 5.772 1.00 66.44 87 ILE A O 1
ATOM 693 N N . SER A 1 88 ? -1.056 15.010 3.988 1.00 58.03 88 SER A N 1
ATOM 694 C CA . SER A 1 88 ? 0.345 14.754 4.320 1.00 58.03 88 SER A CA 1
ATOM 695 C C . SER A 1 88 ? 0.798 15.707 5.423 1.00 58.03 88 SER A C 1
ATOM 697 O O . SER A 1 88 ? 1.444 16.725 5.175 1.00 58.03 88 SER A O 1
ATOM 699 N N . TYR A 1 89 ? 0.482 15.373 6.671 1.00 48.84 89 TYR A N 1
ATOM 700 C CA . TYR A 1 89 ? 0.950 16.113 7.841 1.00 48.84 89 TYR A CA 1
ATOM 701 C C . TYR A 1 89 ? 2.363 15.656 8.251 1.00 48.84 89 TYR A C 1
ATOM 703 O O . TYR A 1 89 ? 2.589 15.175 9.356 1.00 48.84 89 TYR A O 1
ATOM 711 N N . SER A 1 90 ? 3.331 15.760 7.335 1.00 49.09 90 SER A N 1
ATOM 712 C CA . SER A 1 90 ? 4.746 15.412 7.579 1.00 49.09 90 SER A CA 1
ATOM 713 C C . SER A 1 90 ? 5.683 16.628 7.580 1.00 49.09 90 SER A C 1
ATOM 715 O O . SER A 1 90 ? 6.902 16.481 7.588 1.00 49.09 90 SER A O 1
ATOM 717 N N . GLY A 1 91 ? 5.129 17.846 7.608 1.00 44.38 91 GLY A N 1
ATOM 718 C CA . GLY A 1 91 ? 5.901 19.087 7.763 1.00 44.38 91 GLY A CA 1
ATOM 719 C C . GLY A 1 91 ? 6.619 19.574 6.501 1.00 44.38 91 GLY A C 1
ATOM 720 O O . GLY A 1 91 ? 7.300 20.595 6.549 1.00 44.38 91 GLY A O 1
ATOM 721 N N . IL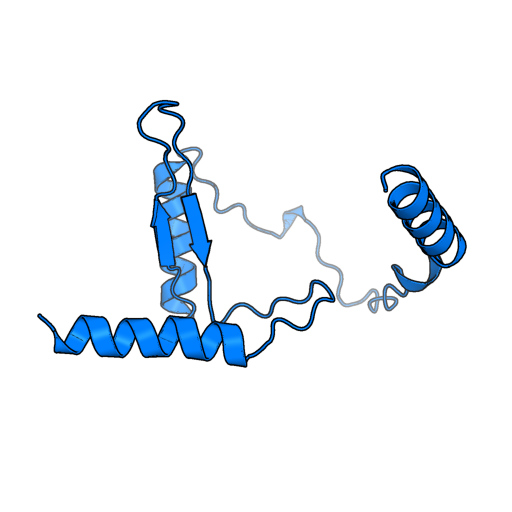E A 1 92 ? 6.445 18.898 5.365 1.00 48.22 92 ILE A N 1
ATOM 722 C CA . ILE A 1 92 ? 6.880 19.397 4.060 1.00 48.22 92 ILE A CA 1
ATOM 723 C C . ILE A 1 92 ? 5.630 19.907 3.339 1.00 48.22 92 ILE A C 1
ATOM 725 O O . ILE A 1 92 ? 4.726 19.106 3.093 1.00 48.22 92 ILE A O 1
ATOM 729 N N . PRO A 1 93 ? 5.543 21.200 2.978 1.00 46.16 93 PRO A N 1
ATOM 730 C CA . PRO A 1 93 ? 4.529 21.649 2.043 1.00 46.16 93 PRO A CA 1
ATOM 731 C C . PRO A 1 93 ? 4.806 20.958 0.707 1.00 46.16 93 PRO A C 1
ATOM 733 O O . PRO A 1 93 ? 5.692 21.359 -0.052 1.00 46.16 93 PRO A O 1
ATOM 736 N N . LEU A 1 94 ? 4.085 19.869 0.436 1.00 53.50 94 LEU A N 1
ATOM 737 C CA . LEU A 1 94 ? 3.989 19.325 -0.909 1.00 53.50 94 LEU A CA 1
ATOM 738 C C . LEU A 1 94 ? 3.443 20.458 -1.772 1.00 53.50 94 LEU A C 1
ATOM 740 O O . LEU A 1 94 ? 2.344 20.952 -1.532 1.00 53.50 94 LEU A O 1
ATOM 744 N N . ARG A 1 95 ? 4.252 20.935 -2.724 1.00 51.59 95 ARG A N 1
ATOM 745 C CA . ARG A 1 95 ? 3.809 21.988 -3.635 1.00 51.59 95 ARG A CA 1
ATOM 746 C C . ARG A 1 95 ? 2.611 21.449 -4.404 1.00 51.59 95 ARG A C 1
ATOM 748 O O . ARG A 1 95 ? 2.755 20.521 -5.193 1.00 51.59 95 ARG A O 1
ATOM 755 N N . GLU A 1 96 ? 1.462 22.067 -4.187 1.00 51.06 96 GLU A N 1
ATOM 756 C CA . GLU A 1 96 ? 0.200 21.792 -4.875 1.00 51.06 96 GLU A CA 1
ATOM 757 C C . GLU A 1 96 ? 0.380 21.766 -6.405 1.00 51.06 96 GLU A C 1
ATOM 759 O O . GLU A 1 96 ? -0.157 20.902 -7.091 1.00 51.06 96 GLU A O 1
ATOM 764 N N . SER A 1 97 ? 1.281 22.600 -6.940 1.00 49.78 97 SER A N 1
ATOM 765 C CA . SER A 1 97 ? 1.664 22.605 -8.359 1.00 49.78 97 SER A CA 1
ATOM 766 C C . SER A 1 97 ? 2.292 21.299 -8.866 1.00 49.78 97 SER A C 1
ATOM 768 O O . SER A 1 97 ? 2.173 20.978 -10.047 1.00 49.78 97 SER A O 1
ATOM 770 N N . PHE A 1 98 ? 2.943 20.523 -7.999 1.00 56.38 98 PHE A N 1
ATOM 771 C CA . PHE A 1 98 ? 3.494 19.214 -8.348 1.00 56.38 98 PHE A CA 1
ATOM 772 C C . PHE A 1 98 ? 2.384 18.164 -8.482 1.00 56.38 98 PHE A C 1
ATOM 774 O O . PHE A 1 98 ? 2.438 17.334 -9.386 1.00 56.38 98 PHE A O 1
ATOM 781 N N . LEU A 1 99 ? 1.353 18.239 -7.632 1.00 55.66 99 LEU A N 1
ATOM 782 C CA . LEU A 1 99 ? 0.176 17.368 -7.702 1.00 55.66 99 LEU A CA 1
ATOM 783 C C . LEU A 1 99 ? -0.703 17.718 -8.911 1.00 55.66 99 LEU A C 1
ATOM 785 O O . LEU A 1 99 ? -1.066 16.822 -9.667 1.00 55.66 99 LEU A O 1
ATOM 789 N N . ILE A 1 100 ? -0.940 19.010 -9.170 1.00 56.34 100 ILE A N 1
ATOM 790 C CA . ILE A 1 100 ? -1.700 19.490 -10.339 1.00 56.34 100 ILE A CA 1
ATOM 791 C C . ILE A 1 100 ? -1.045 19.042 -11.652 1.00 56.34 100 ILE A C 1
ATOM 793 O O . ILE A 1 100 ? -1.741 18.607 -12.565 1.00 56.34 100 ILE A O 1
ATOM 797 N N . ASN A 1 101 ? 0.287 19.076 -11.753 1.00 56.84 101 ASN A N 1
ATOM 798 C CA . ASN A 1 101 ? 0.986 18.581 -12.944 1.00 56.84 101 ASN A CA 1
ATOM 799 C C . ASN A 1 101 ? 0.812 17.067 -13.147 1.00 56.84 101 ASN A C 1
ATOM 801 O O . ASN A 1 101 ? 0.628 16.622 -14.279 1.00 56.84 101 ASN A O 1
ATOM 805 N N . ILE A 1 102 ? 0.843 16.276 -12.070 1.00 59.03 102 ILE A N 1
ATOM 806 C CA . ILE A 1 102 ? 0.625 14.822 -12.134 1.00 59.03 102 ILE A CA 1
ATOM 807 C C . ILE A 1 102 ? -0.834 14.513 -12.515 1.00 59.03 102 ILE A C 1
ATOM 809 O O . ILE A 1 102 ? -1.084 13.648 -13.354 1.00 59.03 102 ILE A O 1
ATOM 813 N N . MET A 1 103 ? -1.798 15.245 -11.953 1.00 56.62 103 MET A N 1
ATOM 814 C CA . MET A 1 103 ? -3.228 15.066 -12.231 1.00 56.62 103 MET A CA 1
ATOM 815 C C . MET A 1 103 ? -3.615 15.545 -13.640 1.00 56.62 103 MET A C 1
ATOM 817 O O . MET A 1 103 ? -4.304 14.827 -14.361 1.00 56.62 103 MET A O 1
ATOM 821 N N . GLY A 1 104 ? -3.099 16.690 -14.094 1.00 54.34 104 GLY A N 1
ATOM 822 C CA . GLY A 1 104 ? -3.319 17.203 -15.452 1.00 54.34 104 GLY A CA 1
ATOM 823 C C . GLY A 1 104 ? -2.654 16.351 -16.543 1.00 54.34 104 GLY A C 1
ATOM 824 O O . GLY A 1 104 ? -3.163 16.257 -17.662 1.00 54.34 104 GLY A O 1
ATOM 825 N N . ALA A 1 105 ? -1.550 15.661 -16.230 1.00 52.28 105 ALA A N 1
ATOM 826 C CA . ALA A 1 105 ? -0.968 14.664 -17.130 1.00 52.28 105 ALA A CA 1
ATOM 827 C C . ALA A 1 105 ? -1.892 13.445 -17.316 1.00 52.28 105 ALA A C 1
ATOM 829 O O . ALA A 1 105 ? -1.979 12.904 -18.422 1.00 52.28 105 ALA A O 1
ATOM 830 N N . LYS A 1 106 ? -2.632 13.052 -16.268 1.00 44.19 106 LYS A N 1
ATOM 831 C CA . LYS A 1 106 ? -3.608 11.952 -16.309 1.00 44.19 106 LYS A CA 1
ATOM 832 C C . LYS A 1 106 ? -4.816 12.288 -17.194 1.00 44.19 106 LYS A C 1
ATOM 834 O O . LYS A 1 106 ? -5.243 11.441 -17.974 1.00 44.19 106 LYS A O 1
ATOM 839 N N . GLU A 1 107 ? -5.308 13.528 -17.159 1.00 47.88 107 GLU A N 1
ATOM 840 C CA . GLU A 1 107 ? -6.392 13.987 -18.050 1.00 47.88 107 GLU A CA 1
ATOM 841 C C . GLU A 1 107 ? -5.984 14.011 -19.531 1.00 47.88 107 GLU A C 1
ATOM 843 O O . GLU A 1 107 ? -6.795 13.695 -20.403 1.00 47.88 107 GLU A O 1
ATOM 848 N N . LYS A 1 108 ? -4.722 14.343 -19.836 1.00 42.84 108 LYS A N 1
ATOM 849 C CA . LYS A 1 108 ? -4.202 14.286 -21.213 1.00 42.84 108 LYS A CA 1
ATOM 850 C C . LYS A 1 108 ? -4.083 12.857 -21.736 1.00 42.84 108 LYS A C 1
ATOM 852 O O . LYS A 1 108 ? -4.443 12.615 -22.882 1.00 42.84 108 LYS A O 1
ATOM 857 N N . LEU A 1 109 ? -3.623 11.920 -20.907 1.00 42.28 109 LEU A N 1
ATOM 858 C CA . LEU A 1 109 ? -3.526 10.499 -21.264 1.00 42.28 109 LEU A CA 1
ATOM 859 C C . LEU A 1 109 ? -4.899 9.878 -21.554 1.00 42.28 109 LEU A C 1
ATOM 861 O O . LEU A 1 109 ? -5.023 9.097 -22.488 1.00 42.28 109 LEU A O 1
ATOM 865 N N . HIS A 1 110 ? -5.940 10.288 -20.828 1.00 42.16 110 HIS A N 1
ATOM 866 C CA . HIS A 1 110 ? -7.304 9.785 -21.023 1.00 42.16 110 HIS A CA 1
ATOM 867 C C . HIS A 1 110 ? -8.024 10.353 -22.264 1.00 42.16 110 HIS A C 1
ATOM 869 O O . HIS A 1 110 ? -9.096 9.873 -22.614 1.00 42.16 110 HIS A O 1
ATOM 875 N N . ARG A 1 111 ? -7.465 11.389 -22.911 1.00 38.66 111 ARG A N 1
ATOM 876 C CA . ARG A 1 111 ? -7.965 11.962 -24.180 1.00 38.66 111 ARG A CA 1
ATOM 877 C C . ARG A 1 111 ? -7.209 11.461 -25.415 1.00 38.66 111 ARG A C 1
ATOM 879 O O . ARG A 1 111 ? -7.547 11.857 -26.526 1.00 38.66 111 ARG A O 1
ATOM 886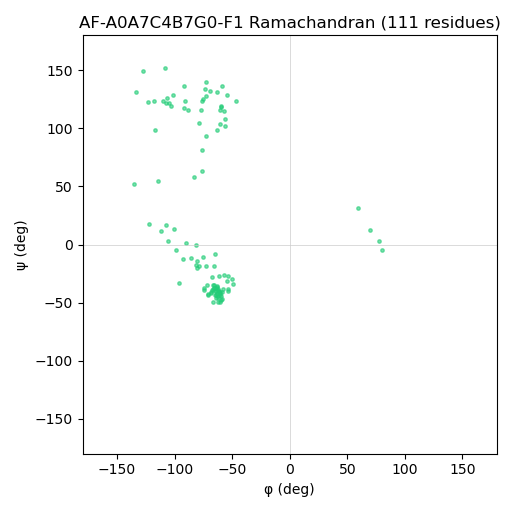 N N . LEU A 1 112 ? -6.161 10.663 -25.217 1.00 40.41 112 LEU A N 1
ATOM 887 C CA . LEU A 1 112 ? -5.298 10.126 -26.273 1.00 40.41 112 LEU A CA 1
ATOM 888 C C . LEU A 1 112 ? -5.545 8.631 -26.548 1.00 40.41 112 LEU A C 1
ATOM 890 O O . LEU A 1 112 ? -4.867 8.071 -27.407 1.00 40.41 112 LEU A O 1
ATOM 894 N N . PHE A 1 113 ? -6.521 8.022 -25.867 1.00 41.41 113 PHE A N 1
ATOM 895 C CA . PHE A 1 113 ? -7.039 6.679 -26.125 1.00 41.41 113 PHE A CA 1
ATOM 896 C C . PHE A 1 113 ? -8.559 6.720 -26.264 1.00 41.41 113 PHE A C 1
ATOM 898 O O . PHE A 1 113 ? -9.194 7.417 -25.439 1.00 41.41 113 PHE A O 1
#

Solvent-accessible surface area (backbone atoms only — not comparable to full-atom values): 7326 Å² total; per-residue (Å²): 104,72,72,53,54,53,50,52,53,52,50,52,59,73,70,55,57,71,69,75,80,60,72,67,71,81,70,64,76,91,76,71,75,62,72,88,77,58,80,81,82,74,73,89,42,72,66,63,38,50,52,52,51,55,51,55,30,44,77,68,74,34,55,72,46,80,42,84,62,50,46,85,92,73,70,54,89,38,74,49,79,45,46,82,75,56,82,70,86,76,88,57,85,73,58,63,69,62,52,50,53,57,52,54,51,51,58,53,57,64,72,75,106

Nearest PDB structures (foldseek):
  6kf9-assembly1_G  TM=3.614E-01  e=2.583E+00  Thermococcus kodakarensis KOD1
  8t8f-assembly1_D  TM=5.050E-01  e=4.419E+00  Saccharomyces cerevisiae W303
  1cpb-assembly1_A  TM=3.869E-01  e=7.069E+00  Bos taurus
  4whn-assembly2_D  TM=2.905E-01  e=5.053E+00  Actinobacillus pleuropneumoniae

Mean predicted aligned error: 15.82 Å